Protein AF-A0A914W2V6-F1 (afdb_monomer)

Secondary structure (DSSP, 8-state):
---GGG----EETTEE---SS-HHHH-SGGGGS--SSTT-----------EEEETTTEEEEHHHHHHHHHHHHHHHHTT--GGG-EEEES-HHHHHHHHHHHHHTT----EEEE----------

Solvent-accessible surface area (backbone atoms only — not comparable to full-atom values): 8006 Å² total; per-residue (Å²):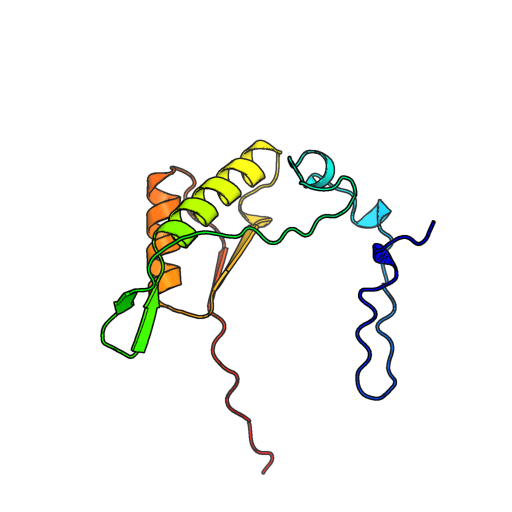 135,86,63,72,87,76,64,74,56,53,68,60,97,88,46,69,57,75,78,94,66,55,70,74,82,68,63,53,64,67,83,64,49,97,53,98,44,86,99,45,97,71,83,88,80,91,70,83,60,65,78,44,67,56,89,85,79,28,45,29,38,63,48,54,20,48,50,49,30,52,49,54,53,51,47,41,73,53,69,49,54,57,88,78,45,74,51,77,41,75,28,70,50,32,50,55,49,28,51,53,35,20,48,76,70,70,70,55,88,63,50,73,47,70,59,71,81,81,71,84,76,74,83,129

pLDDT: mean 77.45, std 17.4, range [28.86, 96.44]

Nearest PDB structures (foldseek):
  5eaw-assembly2_B  TM=9.371E-01  e=3.812E-04  Mus musculus
  5ean-assembly1_A  TM=9.444E-01  e=8.138E-04  Mus musculus
  5eax-assembly2_B  TM=9.419E-01  e=1.116E-03  Mus musculus
  4b3g-assembly2_B  TM=8.123E-01  e=1.544E-01  Homo sapiens
  3jb9-assembly1_X  TM=6.456E-01  e=3.877E+00  Schizosaccharomyces pombe 972h-

Organism: NCBI:txid2011161

Foldseek 3Di:
DDQCVQPVQDDDPNDTDDDPDDLVRVPDLLQVQPDPDHSDSDDDDDFDFDWDDDVPPFIATLRVLLVLLVVLVSSVVSPDDLANDEAEDQGPVHVVSNQVSNVVSVNDDHHYDHDDPPDPPPDD

Structure (mmCIF, N/CA/C/O backbone):
data_AF-A0A914W2V6-F1
#
_entry.id   AF-A0A914W2V6-F1
#
loop_
_atom_site.group_PDB
_atom_site.id
_atom_site.type_symbol
_atom_site.label_atom_id
_atom_site.label_alt_id
_atom_site.label_comp_id
_atom_site.label_asym_id
_atom_site.label_entity_id
_atom_site.label_seq_id
_atom_site.pdbx_PDB_ins_code
_atom_site.Cartn_x
_atom_site.Cartn_y
_atom_site.Cartn_z
_atom_site.occupancy
_atom_site.B_iso_or_equiv
_atom_site.auth_seq_id
_atom_site.auth_comp_id
_atom_site.auth_asym_id
_atom_site.auth_atom_id
_atom_site.pdbx_PDB_model_num
ATOM 1 N N . MET A 1 1 ? -21.493 -15.914 18.035 1.00 35.53 1 MET A N 1
ATOM 2 C CA . MET A 1 1 ? -20.912 -15.243 16.852 1.00 35.53 1 MET A CA 1
ATOM 3 C C . MET A 1 1 ? -19.566 -14.694 17.305 1.00 35.53 1 MET A C 1
ATOM 5 O O . MET A 1 1 ? -19.564 -13.777 18.111 1.00 35.53 1 MET A O 1
ATOM 9 N N . VAL A 1 2 ? -18.453 -15.356 16.970 1.00 28.86 2 VAL A N 1
ATOM 10 C CA . VAL A 1 2 ? -17.129 -15.016 17.529 1.00 28.86 2 VAL A CA 1
ATOM 11 C C . VAL A 1 2 ? -16.531 -13.873 16.715 1.00 28.86 2 VAL A C 1
ATOM 13 O O . VAL A 1 2 ? -16.372 -13.985 15.498 1.00 28.86 2 VAL A O 1
ATOM 16 N N . ASP A 1 3 ? -16.287 -12.759 17.394 1.00 34.28 3 ASP A N 1
ATOM 17 C CA . ASP A 1 3 ? -15.728 -11.537 16.836 1.00 34.28 3 ASP A CA 1
ATOM 18 C C . ASP A 1 3 ? -14.239 -11.748 16.513 1.00 34.28 3 ASP A C 1
ATOM 20 O O . ASP A 1 3 ? -13.463 -12.227 17.334 1.00 34.28 3 ASP A O 1
ATOM 24 N N . MET A 1 4 ? -13.815 -11.440 15.288 1.00 36.88 4 MET A N 1
ATOM 25 C CA . MET A 1 4 ? -12.443 -11.726 14.845 1.00 36.88 4 MET A CA 1
ATOM 26 C C . MET A 1 4 ? -11.428 -10.695 15.367 1.00 36.88 4 MET A C 1
ATOM 28 O O . MET A 1 4 ? -10.228 -10.868 15.167 1.00 36.88 4 MET A O 1
ATOM 32 N N . TYR A 1 5 ? -11.883 -9.648 16.065 1.00 43.12 5 TYR A N 1
ATOM 33 C CA . TYR A 1 5 ? -11.005 -8.771 16.847 1.00 43.12 5 TYR A CA 1
ATOM 34 C C . TYR A 1 5 ? -10.400 -9.477 18.069 1.00 43.12 5 TYR A C 1
ATOM 36 O O . TYR A 1 5 ? -9.399 -9.009 18.605 1.00 43.12 5 TYR A O 1
ATOM 44 N N . THR A 1 6 ? -10.965 -10.617 18.479 1.00 39.75 6 THR A N 1
ATOM 45 C CA . THR A 1 6 ? -10.501 -11.409 19.624 1.00 39.75 6 THR A CA 1
ATOM 46 C C . THR A 1 6 ? -9.446 -12.464 19.258 1.00 39.75 6 THR A C 1
ATOM 48 O O . THR A 1 6 ? -9.034 -13.217 20.130 1.00 39.75 6 THR A O 1
ATOM 51 N N . GLN A 1 7 ? -8.999 -12.562 17.995 1.00 42.34 7 GLN A N 1
ATOM 52 C CA . GLN A 1 7 ? -8.077 -13.630 17.558 1.00 42.34 7 GLN A CA 1
ATOM 53 C C . GLN A 1 7 ? -6.965 -13.179 16.592 1.00 42.34 7 GLN A C 1
ATOM 55 O O . GLN A 1 7 ? -6.515 -13.946 15.746 1.00 42.34 7 GLN A O 1
ATOM 60 N N . LEU A 1 8 ? -6.439 -11.963 16.755 1.00 45.22 8 LEU A N 1
ATOM 61 C CA . LEU A 1 8 ? -4.991 -11.768 16.567 1.00 45.22 8 LEU A CA 1
ATOM 62 C C . LEU A 1 8 ? -4.305 -12.007 17.917 1.00 45.22 8 LEU A C 1
ATOM 64 O O . LEU A 1 8 ? -3.574 -11.168 18.430 1.00 45.22 8 LEU A O 1
ATOM 68 N N . THR A 1 9 ? -4.601 -13.151 18.529 1.00 49.34 9 THR A N 1
ATOM 69 C CA . THR A 1 9 ? -3.854 -13.664 19.668 1.00 49.34 9 THR A CA 1
ATOM 70 C C . THR A 1 9 ? -2.557 -14.223 19.113 1.00 49.34 9 THR A C 1
ATOM 72 O O . THR A 1 9 ? -2.440 -15.393 18.760 1.00 49.34 9 THR A O 1
ATOM 75 N N . TYR A 1 10 ? -1.577 -13.337 18.963 1.00 50.38 10 TYR A N 1
ATOM 76 C CA . TYR A 1 10 ? -0.200 -13.774 18.839 1.00 50.38 10 TYR A CA 1
ATOM 77 C C . TYR A 1 10 ? 0.151 -14.523 20.124 1.00 50.38 10 TYR A C 1
ATOM 79 O O . TYR A 1 10 ? -0.036 -13.993 21.225 1.00 50.38 10 TYR A O 1
ATOM 87 N N . ARG A 1 11 ? 0.583 -15.771 19.962 1.00 55.88 11 ARG A N 1
ATOM 88 C CA . ARG A 1 11 ? 1.114 -16.603 21.031 1.00 55.88 11 ARG A CA 1
ATOM 89 C C . ARG A 1 11 ? 2.533 -16.974 20.648 1.00 55.88 11 ARG A C 1
ATOM 91 O O . ARG A 1 11 ? 2.731 -17.726 19.700 1.00 55.88 11 ARG A O 1
ATOM 98 N N . GLU A 1 12 ? 3.488 -16.442 21.390 1.00 54.22 12 GLU A N 1
ATOM 99 C CA . GLU A 1 12 ? 4.893 -16.837 21.338 1.00 54.22 12 GLU A CA 1
ATOM 100 C C . GLU A 1 12 ? 5.302 -17.181 22.769 1.00 54.22 12 GLU A C 1
ATOM 102 O O . GLU A 1 12 ? 4.941 -16.469 23.707 1.00 54.22 12 GLU A O 1
ATOM 107 N N . ASP A 1 13 ? 5.930 -18.342 22.945 1.00 69.12 13 ASP A N 1
ATOM 108 C CA . ASP A 1 13 ? 6.427 -18.832 24.237 1.00 69.12 13 ASP A CA 1
ATOM 109 C C . ASP A 1 13 ? 5.401 -18.828 25.391 1.00 69.12 13 ASP A C 1
ATOM 111 O O . ASP A 1 13 ? 5.729 -18.619 26.556 1.00 69.12 13 ASP A O 1
ATOM 115 N N . GLY A 1 14 ? 4.123 -19.072 25.077 1.00 71.12 14 GLY A N 1
ATOM 116 C CA . GLY A 1 14 ? 3.043 -19.138 26.070 1.00 71.12 14 GLY A CA 1
ATOM 117 C C . GLY A 1 14 ? 2.495 -17.779 26.525 1.00 71.12 14 GLY A C 1
ATOM 118 O O . GLY A 1 14 ? 1.586 -17.747 27.354 1.00 71.12 14 GLY A O 1
ATOM 119 N N . ILE A 1 15 ? 2.982 -16.669 25.964 1.00 65.94 15 ILE A N 1
ATOM 120 C CA . ILE A 1 15 ? 2.464 -15.324 26.226 1.00 65.94 15 ILE A CA 1
ATOM 121 C C . ILE A 1 15 ? 1.378 -15.004 25.199 1.00 65.94 15 ILE A C 1
ATOM 123 O O . ILE A 1 15 ? 1.611 -15.045 23.994 1.00 65.94 15 ILE A O 1
ATOM 127 N N . GLU A 1 16 ? 0.180 -14.668 25.674 1.00 76.81 16 GLU A N 1
ATOM 128 C CA . GLU A 1 16 ? -0.927 -14.219 24.832 1.00 76.81 16 GLU A CA 1
ATOM 129 C C . GLU A 1 16 ? -0.960 -12.689 24.777 1.00 76.81 16 GLU A C 1
ATOM 131 O O . GLU A 1 16 ? -1.051 -12.024 25.811 1.00 76.81 16 GLU A O 1
ATOM 136 N N . LEU A 1 17 ? -0.910 -12.111 23.571 1.00 69.19 17 LEU A N 1
ATOM 137 C CA . LEU A 1 17 ? -1.142 -10.675 23.412 1.00 69.19 17 LEU A CA 1
ATOM 138 C C . LEU A 1 17 ? -2.621 -10.355 23.654 1.00 69.19 17 LEU A C 1
ATOM 140 O O . LEU A 1 17 ? -3.477 -10.624 22.812 1.00 69.19 17 LEU A O 1
ATOM 144 N N . ILE A 1 18 ? -2.904 -9.734 24.799 1.00 74.12 18 ILE A N 1
ATOM 145 C CA . ILE A 1 18 ? -4.238 -9.247 25.159 1.00 74.12 18 ILE A CA 1
ATOM 146 C C . ILE A 1 18 ? -4.425 -7.834 24.579 1.00 74.12 18 ILE A C 1
ATOM 148 O O . ILE A 1 18 ? -3.656 -6.926 24.912 1.00 74.12 18 ILE A O 1
ATOM 152 N N . PRO A 1 19 ? -5.438 -7.589 23.726 1.00 70.06 19 PRO A N 1
ATOM 153 C CA . PRO A 1 19 ? -5.688 -6.259 23.183 1.00 70.06 19 PRO A CA 1
ATOM 154 C C . PRO A 1 19 ? -6.072 -5.255 24.280 1.00 70.06 19 PRO A C 1
ATOM 156 O O . PRO A 1 19 ? -7.122 -5.375 24.903 1.00 70.06 19 PRO A O 1
ATOM 159 N N . GLY A 1 20 ? -5.274 -4.200 24.460 1.00 77.00 20 GLY A N 1
ATOM 160 C CA . GLY A 1 20 ? -5.584 -3.106 25.397 1.00 77.00 20 GLY A CA 1
ATOM 161 C C . GLY A 1 20 ? -6.670 -2.125 24.923 1.00 77.00 20 GLY A C 1
ATOM 162 O O . GLY A 1 20 ? -6.967 -1.161 25.620 1.00 77.00 20 GLY A O 1
ATOM 163 N N . ALA A 1 21 ? -7.243 -2.325 23.731 1.00 74.69 21 ALA A N 1
ATOM 164 C CA . ALA A 1 21 ? -8.271 -1.455 23.157 1.00 74.69 21 ALA A CA 1
ATOM 165 C C . ALA A 1 21 ? -9.322 -2.269 22.394 1.00 74.69 21 ALA A C 1
ATOM 167 O O . ALA A 1 21 ? -8.980 -3.164 21.619 1.00 74.69 21 ALA A O 1
ATOM 168 N N . SER A 1 22 ? -10.590 -1.904 22.576 1.00 75.00 22 SER A N 1
ATOM 169 C CA . SER A 1 22 ? -11.748 -2.514 21.920 1.00 75.00 22 SER A CA 1
ATOM 170 C C . SER A 1 22 ? -11.863 -2.142 20.437 1.00 75.00 22 SER A C 1
ATOM 172 O O . SER A 1 22 ? -11.320 -1.135 19.973 1.00 75.00 22 SER A O 1
ATOM 174 N N . ALA A 1 23 ? -12.650 -2.920 19.689 1.00 71.06 23 ALA A N 1
ATOM 175 C CA . ALA A 1 23 ? -12.979 -2.615 18.297 1.00 71.06 23 ALA A CA 1
ATOM 176 C C . ALA A 1 23 ? -13.675 -1.249 18.145 1.00 71.06 23 ALA A C 1
ATOM 178 O O . ALA A 1 23 ? -13.375 -0.519 17.206 1.00 71.06 23 ALA A O 1
ATOM 179 N N . GLY A 1 24 ? -14.535 -0.862 19.097 1.00 69.38 24 GLY A N 1
ATOM 180 C CA . GLY A 1 24 ? -15.204 0.445 19.113 1.00 69.38 24 GLY A CA 1
ATOM 181 C C . GLY A 1 24 ? -14.231 1.616 19.283 1.00 69.38 24 GLY A C 1
ATOM 182 O O . GLY A 1 24 ? -14.359 2.624 18.596 1.00 69.38 24 GLY A O 1
ATOM 183 N N . GLN A 1 25 ? -13.193 1.452 20.109 1.00 70.38 25 GLN A N 1
ATOM 184 C CA . GLN A 1 25 ? -12.116 2.445 20.254 1.00 70.38 25 GLN A CA 1
ATOM 185 C C . GLN A 1 25 ? -11.225 2.542 19.006 1.00 70.38 25 GLN A C 1
ATOM 187 O O . GLN A 1 25 ? -10.594 3.569 18.776 1.00 70.38 25 GLN A O 1
ATOM 192 N N . ARG A 1 26 ? -11.181 1.485 18.185 1.00 70.69 26 ARG A N 1
ATOM 193 C CA . ARG A 1 26 ? -10.461 1.441 16.900 1.00 70.69 26 ARG A CA 1
ATOM 194 C C . ARG A 1 26 ? -11.361 1.746 15.692 1.00 70.69 26 ARG A C 1
ATOM 196 O O . ARG A 1 26 ? -10.873 1.816 14.565 1.00 70.69 26 ARG A O 1
ATOM 203 N N . SER A 1 27 ? -12.663 1.925 15.915 1.00 61.78 27 SER A N 1
ATOM 204 C CA . SER A 1 27 ? -13.681 2.148 14.888 1.00 61.78 27 SER A CA 1
ATOM 205 C C . SER A 1 27 ? -13.736 3.628 14.508 1.00 61.78 27 SER A C 1
ATOM 207 O O . SER A 1 27 ? -14.639 4.368 14.898 1.00 61.78 27 SER A O 1
ATOM 209 N N . THR A 1 28 ? -12.766 4.060 13.710 1.00 65.94 28 THR A N 1
ATOM 210 C CA . THR A 1 28 ? -12.782 5.349 13.003 1.00 65.94 28 THR A CA 1
ATOM 211 C C . THR A 1 28 ? -12.973 5.119 11.497 1.00 65.94 28 THR A C 1
ATOM 213 O O . THR A 1 28 ? -13.460 4.060 11.104 1.00 65.94 28 THR A O 1
ATOM 216 N N . VAL A 1 29 ? -12.675 6.125 10.661 1.00 62.44 29 VAL A N 1
ATOM 217 C CA . VAL A 1 29 ? -12.869 6.269 9.193 1.00 62.44 29 VAL A CA 1
ATOM 218 C C . VAL A 1 29 ? -12.873 4.986 8.334 1.00 62.44 29 VAL A C 1
ATOM 220 O O . VAL A 1 29 ? -13.528 4.964 7.297 1.00 62.44 29 VAL A O 1
ATOM 223 N N . LEU A 1 30 ? -12.237 3.899 8.767 1.00 65.06 30 LEU A N 1
ATOM 224 C CA . LEU A 1 30 ? -12.300 2.549 8.192 1.00 65.06 30 LEU A CA 1
ATOM 225 C C . LEU A 1 30 ? -13.723 2.052 7.871 1.00 65.06 30 LEU A C 1
ATOM 227 O O . LEU A 1 30 ? -13.900 1.347 6.884 1.00 65.06 30 LEU A O 1
ATOM 231 N N . ASN A 1 31 ? -14.753 2.453 8.626 1.00 69.94 31 ASN A N 1
ATOM 232 C CA . ASN A 1 31 ? -16.149 2.103 8.297 1.00 69.94 31 ASN A CA 1
ATOM 233 C C . ASN A 1 31 ? -16.661 2.755 6.998 1.00 69.94 31 ASN A C 1
ATOM 235 O O . ASN A 1 31 ? -17.653 2.299 6.432 1.00 69.94 31 ASN A O 1
ATOM 239 N N . ARG A 1 32 ? -16.000 3.819 6.532 1.00 75.94 32 ARG A N 1
ATOM 240 C CA . ARG A 1 32 ? -16.287 4.508 5.265 1.00 75.94 32 ARG A CA 1
ATOM 241 C C . ARG A 1 32 ? -15.481 3.934 4.098 1.00 75.94 32 ARG A C 1
ATOM 243 O O . ARG A 1 32 ? -15.751 4.288 2.955 1.00 75.94 32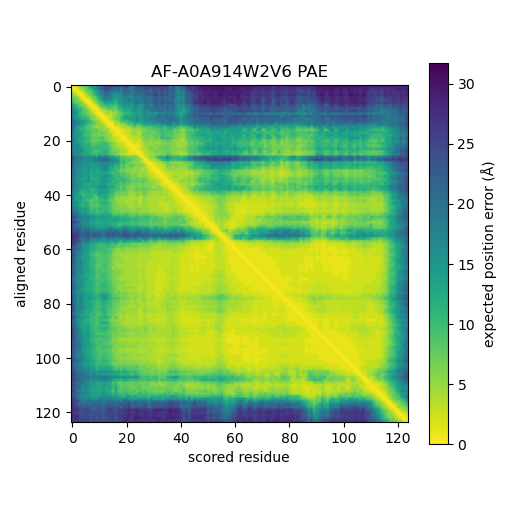 ARG A O 1
ATOM 250 N N . MET A 1 33 ? -14.499 3.069 4.368 1.00 79.38 33 MET A N 1
ATOM 251 C CA . MET A 1 33 ? -13.734 2.405 3.318 1.00 79.38 33 MET A CA 1
ATOM 252 C C . MET A 1 33 ? -14.595 1.357 2.605 1.00 79.38 33 MET A C 1
ATOM 254 O O . MET A 1 33 ? -15.340 0.622 3.264 1.00 79.38 33 MET A O 1
ATOM 258 N N . PRO A 1 34 ? -14.471 1.224 1.274 1.00 77.00 34 PRO A N 1
ATOM 259 C CA . PRO A 1 34 ? -15.109 0.152 0.521 1.00 77.00 34 PRO A CA 1
ATOM 260 C C . PRO A 1 34 ? -14.388 -1.179 0.792 1.00 77.00 34 PRO A C 1
ATOM 262 O O . PRO A 1 34 ? -13.588 -1.656 -0.007 1.00 77.00 34 PRO A O 1
ATOM 265 N N . MET A 1 35 ? -14.637 -1.764 1.963 1.00 75.25 35 MET A N 1
ATOM 266 C CA . MET A 1 35 ? -14.019 -3.018 2.395 1.00 75.25 35 MET A CA 1
ATOM 267 C C . MET A 1 35 ? -14.800 -4.227 1.877 1.00 75.25 35 MET A C 1
ATOM 269 O O . MET A 1 35 ? -16.029 -4.252 1.935 1.00 75.25 35 MET A O 1
ATOM 273 N N . ALA A 1 36 ? -14.082 -5.283 1.481 1.00 73.56 36 ALA A N 1
ATOM 274 C CA . ALA A 1 36 ? -14.684 -6.554 1.063 1.00 73.56 36 ALA A CA 1
ATOM 275 C C . ALA A 1 36 ? -15.551 -7.201 2.163 1.00 73.56 36 ALA A C 1
ATOM 277 O O . ALA A 1 36 ? -16.520 -7.898 1.869 1.00 73.56 36 ALA A O 1
ATOM 278 N N . LYS A 1 37 ? -15.226 -6.961 3.442 1.00 72.44 37 LYS A N 1
ATOM 279 C CA . LYS A 1 37 ? -16.028 -7.405 4.586 1.00 72.44 37 LYS A CA 1
ATOM 280 C C . LYS A 1 37 ? -16.182 -6.279 5.606 1.00 72.44 37 LYS A C 1
ATOM 282 O O . LYS A 1 37 ? -15.196 -5.791 6.155 1.00 72.44 37 LYS A O 1
ATOM 287 N N . ARG A 1 38 ? -17.432 -5.889 5.882 1.00 67.44 38 ARG A N 1
ATOM 288 C CA . ARG A 1 38 ? -17.760 -4.883 6.907 1.00 67.44 38 ARG A CA 1
ATOM 289 C C . ARG A 1 38 ? -17.239 -5.323 8.278 1.00 67.44 38 ARG A C 1
ATOM 291 O O . ARG A 1 38 ? -17.310 -6.505 8.614 1.00 67.44 38 ARG A O 1
ATOM 298 N N . GLY A 1 39 ? -16.702 -4.374 9.043 1.00 68.19 39 GLY A N 1
ATOM 299 C CA . GLY A 1 39 ? -16.126 -4.628 10.367 1.00 68.19 39 GLY A CA 1
ATOM 300 C C . GLY A 1 39 ? -14.785 -5.372 10.356 1.00 68.19 39 GLY A C 1
ATOM 301 O O . GLY A 1 39 ? -14.311 -5.756 11.415 1.00 68.19 39 GLY A O 1
ATOM 302 N N . LYS A 1 40 ? -14.160 -5.594 9.188 1.00 74.94 40 LYS A N 1
ATOM 303 C CA . LYS A 1 40 ? -12.805 -6.156 9.093 1.00 74.94 40 LYS A CA 1
ATOM 304 C C . LYS A 1 40 ? -11.874 -5.179 8.370 1.00 74.94 40 LYS A C 1
ATOM 306 O O . LYS A 1 40 ? -11.936 -5.093 7.147 1.00 74.94 40 LYS A O 1
ATOM 311 N N . PRO A 1 41 ? -10.986 -4.470 9.087 1.00 76.00 41 PRO A N 1
ATOM 312 C CA . PRO A 1 41 ? -10.141 -3.418 8.524 1.00 76.00 41 PRO A CA 1
ATOM 313 C C . PRO A 1 41 ? -8.876 -3.962 7.840 1.00 76.00 41 PRO A C 1
ATOM 315 O O . PRO A 1 41 ? -7.912 -3.232 7.647 1.00 76.00 41 PRO A O 1
ATOM 318 N N . ILE A 1 42 ? -8.864 -5.251 7.494 1.00 83.00 42 ILE A N 1
ATOM 319 C CA . ILE A 1 42 ? -7.739 -5.934 6.860 1.00 83.00 42 ILE A CA 1
ATOM 320 C C . ILE A 1 42 ? -8.266 -6.610 5.602 1.00 83.00 42 ILE A C 1
ATOM 322 O O . ILE A 1 42 ? -9.259 -7.340 5.647 1.00 83.00 42 ILE A O 1
ATOM 326 N N . CYS A 1 43 ? -7.587 -6.376 4.485 1.00 82.38 43 CYS A N 1
ATOM 327 C CA . CYS A 1 43 ? -7.851 -7.060 3.232 1.00 82.38 43 CYS A CA 1
ATOM 328 C C . CYS A 1 43 ? -6.530 -7.395 2.541 1.00 82.38 43 CYS A C 1
ATOM 330 O O . CYS A 1 43 ? -5.591 -6.601 2.563 1.00 82.38 43 CYS A O 1
ATOM 332 N N . ALA A 1 44 ? -6.470 -8.583 1.948 1.00 86.94 44 ALA A N 1
ATOM 333 C CA . ALA A 1 44 ? -5.418 -8.949 1.016 1.00 86.94 44 ALA A CA 1
ATOM 334 C C . ALA A 1 44 ? -5.962 -8.725 -0.393 1.00 86.94 44 ALA A C 1
ATOM 336 O O . ALA A 1 44 ? -7.047 -9.207 -0.723 1.00 86.94 44 ALA A O 1
ATOM 337 N N . ILE A 1 45 ? -5.225 -7.975 -1.203 1.00 87.44 45 ILE A N 1
ATOM 338 C CA . ILE A 1 45 ? -5.595 -7.690 -2.585 1.00 87.44 45 ILE A CA 1
ATOM 339 C C . ILE A 1 45 ? -4.591 -8.421 -3.463 1.00 87.44 45 ILE A C 1
ATOM 341 O O . ILE A 1 45 ? -3.391 -8.171 -3.377 1.00 87.44 45 ILE A O 1
ATOM 345 N N . ASN A 1 46 ? -5.084 -9.344 -4.284 1.00 91.12 46 ASN A N 1
ATOM 346 C CA . ASN A 1 46 ? -4.246 -10.044 -5.243 1.00 91.12 46 ASN A CA 1
ATOM 347 C C . ASN A 1 46 ? -4.017 -9.141 -6.460 1.00 91.12 46 ASN A C 1
ATOM 349 O O . ASN A 1 46 ? -4.970 -8.817 -7.170 1.00 91.12 46 ASN A O 1
ATOM 353 N N . ILE A 1 47 ? -2.771 -8.730 -6.685 1.00 93.88 47 ILE A N 1
ATOM 354 C CA . ILE A 1 47 ? -2.388 -7.878 -7.810 1.00 93.88 47 ILE A CA 1
ATOM 355 C C . ILE A 1 47 ? -1.545 -8.702 -8.777 1.00 93.88 47 ILE A C 1
ATOM 357 O O . ILE A 1 47 ? -0.421 -9.091 -8.469 1.00 93.88 47 ILE A O 1
ATOM 361 N N . ALA A 1 48 ? -2.086 -8.949 -9.968 1.00 91.88 48 ALA A N 1
ATOM 362 C CA . ALA A 1 48 ? -1.333 -9.576 -11.041 1.00 91.88 48 ALA A CA 1
ATOM 363 C C . ALA A 1 48 ? -0.339 -8.563 -11.629 1.00 91.88 48 ALA A C 1
ATOM 365 O O . ALA A 1 48 ? -0.732 -7.497 -12.103 1.00 91.88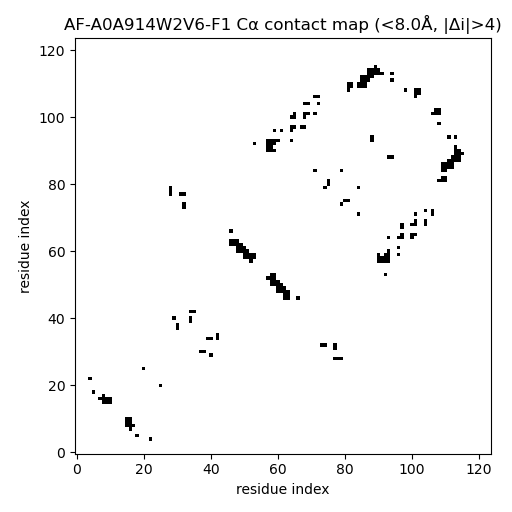 48 ALA A O 1
ATOM 366 N N . GLY A 1 49 ? 0.950 -8.894 -11.606 1.00 88.25 49 GLY A N 1
ATOM 367 C CA . GLY A 1 49 ? 1.998 -8.036 -12.144 1.00 88.25 49 GLY A CA 1
ATOM 368 C C . GLY A 1 49 ? 3.323 -8.767 -12.289 1.00 88.25 49 GLY A C 1
ATOM 369 O O . GLY A 1 49 ? 3.556 -9.796 -11.656 1.00 88.25 49 GLY A O 1
ATOM 370 N N . GLN A 1 50 ? 4.194 -8.231 -13.139 1.00 89.31 50 GLN A N 1
ATOM 371 C CA . GLN A 1 50 ? 5.532 -8.769 -13.331 1.00 89.31 50 GLN A CA 1
ATOM 372 C C . GLN A 1 50 ? 6.499 -8.151 -12.321 1.00 89.31 50 GLN A C 1
ATOM 374 O O . GLN A 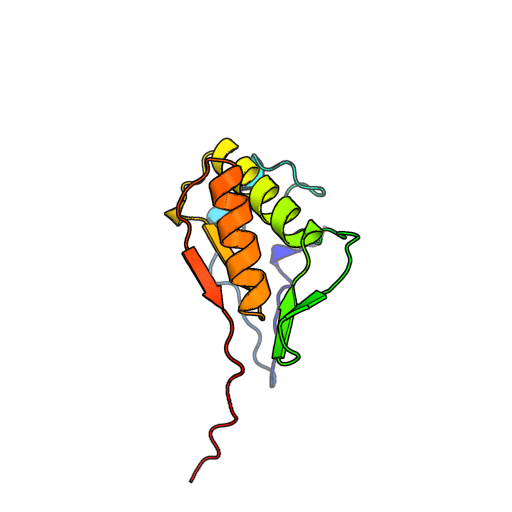1 50 ? 6.587 -6.929 -12.186 1.00 89.31 50 GLN A O 1
ATOM 379 N N . THR A 1 51 ? 7.265 -9.002 -11.643 1.00 90.25 51 THR A N 1
ATOM 380 C CA . THR A 1 51 ? 8.384 -8.559 -10.815 1.00 90.25 51 THR A CA 1
ATOM 381 C C . THR A 1 51 ? 9.621 -8.335 -11.681 1.00 90.25 51 THR A C 1
ATOM 383 O O . THR A 1 51 ? 10.058 -9.225 -12.408 1.00 90.25 51 THR A O 1
ATOM 386 N N . VAL A 1 52 ? 10.206 -7.146 -11.574 1.00 89.44 52 VAL A N 1
ATOM 387 C CA . VAL A 1 52 ? 11.427 -6.736 -12.267 1.00 89.44 52 VAL A CA 1
ATOM 388 C C . VAL A 1 52 ? 12.549 -6.564 -11.251 1.00 89.44 52 VAL A C 1
ATOM 390 O O . VAL A 1 52 ? 12.380 -5.895 -10.228 1.00 89.44 52 VAL A O 1
ATOM 393 N N . ALA A 1 53 ? 13.711 -7.146 -11.546 1.00 86.25 53 ALA A N 1
ATOM 394 C CA . ALA A 1 53 ? 14.920 -6.957 -10.758 1.00 86.25 53 ALA A CA 1
ATOM 395 C C . ALA A 1 53 ? 15.691 -5.714 -11.230 1.00 86.25 53 ALA A C 1
ATOM 397 O O . ALA A 1 53 ? 16.123 -5.625 -12.375 1.00 86.25 53 ALA A O 1
ATOM 398 N N . SER A 1 54 ? 15.922 -4.767 -10.324 1.00 77.12 54 SER A N 1
ATOM 399 C CA . SER A 1 54 ? 16.776 -3.601 -10.552 1.00 77.12 54 SER A CA 1
ATOM 400 C C . SER A 1 54 ? 18.217 -3.950 -10.177 1.00 77.12 54 SER A C 1
ATOM 402 O O . SER A 1 54 ? 18.547 -4.038 -8.991 1.00 77.12 54 SER A O 1
ATOM 404 N N . GLY A 1 55 ? 19.083 -4.148 -11.176 1.00 67.62 55 GLY A N 1
ATOM 405 C CA . GLY A 1 55 ? 20.522 -4.375 -10.970 1.00 67.62 55 GLY A CA 1
ATOM 406 C C . GLY A 1 55 ? 20.856 -5.585 -10.084 1.00 67.62 55 GLY A C 1
ATOM 407 O O . GLY A 1 55 ? 21.848 -5.565 -9.360 1.00 67.62 55 GLY A O 1
ATOM 408 N N . GLY A 1 56 ? 19.986 -6.600 -10.062 1.00 67.56 56 GLY A N 1
ATOM 409 C CA . GLY A 1 56 ? 20.185 -7.861 -9.336 1.00 67.56 56 GLY A CA 1
ATOM 410 C C . GLY A 1 56 ? 20.059 -7.810 -7.806 1.00 67.56 56 GLY A C 1
ATOM 411 O O . GLY A 1 56 ? 20.203 -8.845 -7.167 1.00 67.56 56 GLY A O 1
ATOM 412 N N . ARG A 1 57 ? 19.793 -6.646 -7.189 1.00 78.38 57 ARG A N 1
ATOM 413 C CA . ARG A 1 57 ? 19.786 -6.492 -5.712 1.00 78.38 57 ARG A CA 1
ATOM 414 C C . ARG A 1 57 ? 18.472 -5.989 -5.117 1.00 78.38 57 ARG A C 1
ATOM 416 O O . ARG A 1 57 ? 18.337 -5.913 -3.899 1.00 78.38 57 ARG A O 1
ATOM 423 N N . SER A 1 58 ? 17.509 -5.605 -5.947 1.00 85.75 58 SER A N 1
ATOM 424 C CA . SER A 1 58 ? 16.219 -5.091 -5.489 1.00 85.75 58 SER A CA 1
ATOM 425 C C . SER A 1 58 ? 15.124 -5.450 -6.480 1.00 85.75 58 SER A C 1
ATOM 427 O O . SER A 1 58 ? 15.387 -5.512 -7.678 1.00 85.75 58 SER A O 1
ATOM 429 N N . LEU A 1 59 ? 13.913 -5.682 -5.984 1.00 91.06 59 LEU A N 1
ATOM 430 C CA . LEU A 1 59 ? 12.761 -6.068 -6.791 1.00 91.06 59 LEU A CA 1
ATOM 431 C C . LEU A 1 59 ? 11.735 -4.935 -6.828 1.00 91.06 59 LEU A C 1
ATOM 433 O O . LEU A 1 59 ? 11.649 -4.124 -5.904 1.00 91.06 59 LEU A O 1
ATOM 437 N N . SER A 1 60 ? 10.969 -4.885 -7.908 1.00 93.38 60 SER A N 1
ATOM 438 C CA . SER A 1 60 ? 9.853 -3.958 -8.071 1.00 93.38 60 SER A CA 1
ATOM 439 C C . SER A 1 60 ? 8.741 -4.578 -8.909 1.00 93.38 60 SER A C 1
ATOM 441 O O . SER A 1 60 ? 9.009 -5.424 -9.756 1.00 93.38 60 SER A O 1
ATOM 443 N N . ASN A 1 61 ? 7.509 -4.149 -8.680 1.00 95.88 61 ASN A N 1
ATOM 444 C CA . ASN A 1 61 ? 6.311 -4.541 -9.398 1.00 95.88 61 ASN A CA 1
ATOM 445 C C . ASN A 1 61 ? 5.468 -3.281 -9.649 1.00 95.88 61 ASN A C 1
ATOM 447 O O . ASN A 1 61 ? 4.975 -2.644 -8.712 1.00 95.88 61 ASN A O 1
ATOM 451 N N . LEU A 1 62 ? 5.316 -2.921 -10.926 1.00 95.56 62 LEU A N 1
ATOM 452 C CA . LEU A 1 62 ? 4.589 -1.720 -11.342 1.00 95.56 62 LEU A CA 1
ATOM 453 C C . LEU A 1 62 ? 3.094 -1.804 -11.042 1.00 95.56 62 LEU A C 1
ATOM 455 O O . LEU A 1 62 ? 2.514 -0.817 -10.596 1.00 95.56 62 LEU A O 1
ATOM 459 N N . ALA A 1 63 ? 2.478 -2.971 -11.235 1.00 96.38 63 ALA A N 1
ATOM 460 C CA . ALA A 1 63 ? 1.055 -3.147 -10.967 1.00 96.38 63 ALA A CA 1
ATOM 461 C C . ALA A 1 63 ? 0.750 -2.919 -9.479 1.00 96.38 63 ALA A C 1
ATOM 463 O O . ALA A 1 63 ? -0.192 -2.206 -9.138 1.00 96.38 63 ALA A O 1
ATOM 464 N N . GLU A 1 64 ? 1.596 -3.445 -8.587 1.00 96.44 64 GLU A N 1
ATOM 465 C CA . GLU A 1 64 ? 1.492 -3.197 -7.144 1.00 96.44 64 GLU A CA 1
ATOM 466 C C . GLU A 1 64 ? 1.708 -1.722 -6.790 1.00 96.44 64 GLU A C 1
ATOM 468 O O . GLU A 1 64 ? 1.023 -1.195 -5.912 1.00 96.44 64 GLU A O 1
ATOM 473 N N . ALA A 1 65 ? 2.629 -1.031 -7.470 1.00 95.38 65 ALA A N 1
ATOM 474 C CA . ALA A 1 65 ? 2.884 0.385 -7.221 1.00 95.38 65 ALA A CA 1
ATOM 475 C C . ALA A 1 65 ? 1.680 1.265 -7.594 1.00 95.38 65 ALA A C 1
ATOM 477 O O . ALA A 1 65 ? 1.250 2.094 -6.789 1.00 95.38 65 ALA A O 1
ATOM 478 N N . LEU A 1 66 ? 1.083 1.033 -8.768 1.00 95.44 66 LEU A N 1
ATOM 479 C CA . LEU A 1 66 ? -0.125 1.731 -9.219 1.00 95.44 66 LEU A CA 1
ATOM 480 C C . LEU A 1 66 ? -1.340 1.414 -8.335 1.00 95.44 66 LEU A C 1
ATOM 482 O O . LEU A 1 66 ? -2.103 2.314 -7.970 1.00 95.44 66 LEU A O 1
ATOM 486 N N . ALA A 1 67 ? -1.499 0.150 -7.935 1.00 95.00 67 ALA A N 1
ATOM 487 C CA . ALA A 1 67 ? -2.547 -0.255 -7.003 1.00 95.00 67 ALA A CA 1
ATOM 488 C C . ALA A 1 67 ? -2.382 0.438 -5.642 1.00 95.00 67 ALA A C 1
ATOM 490 O O . ALA A 1 67 ? -3.355 0.948 -5.088 1.00 95.00 67 ALA A O 1
ATOM 491 N N . THR A 1 68 ? -1.149 0.528 -5.134 1.00 95.44 68 THR A N 1
ATOM 492 C CA . THR A 1 68 ? -0.840 1.236 -3.883 1.00 95.44 68 THR A CA 1
ATOM 493 C C . THR A 1 68 ? -1.223 2.711 -3.980 1.00 95.44 68 THR A C 1
ATOM 495 O O . THR A 1 68 ? -1.937 3.205 -3.113 1.00 95.44 68 THR A O 1
ATOM 498 N N . ALA A 1 69 ? -0.834 3.398 -5.059 1.00 94.81 69 ALA A N 1
ATOM 499 C CA . ALA A 1 69 ? -1.176 4.805 -5.266 1.00 94.81 69 ALA A CA 1
ATOM 500 C C . ALA A 1 69 ? -2.697 5.036 -5.335 1.00 94.81 69 ALA A C 1
ATOM 502 O O . ALA A 1 69 ? -3.233 5.945 -4.691 1.00 94.81 69 ALA A O 1
ATOM 503 N N . THR A 1 70 ? -3.413 4.152 -6.035 1.00 93.25 70 THR A N 1
ATOM 504 C CA . THR A 1 70 ? -4.881 4.171 -6.108 1.00 93.25 70 THR A CA 1
ATOM 505 C C . THR A 1 70 ? -5.507 3.999 -4.723 1.00 93.25 70 THR A C 1
ATOM 507 O O . THR A 1 70 ? -6.397 4.763 -4.344 1.00 93.25 70 THR A O 1
ATOM 510 N N . LEU A 1 71 ? -5.027 3.035 -3.932 1.00 92.12 71 LEU A N 1
ATOM 511 C CA . LEU A 1 71 ? -5.513 2.798 -2.572 1.00 92.12 71 LEU A CA 1
ATOM 512 C C . LEU A 1 71 ? -5.247 3.996 -1.661 1.00 92.12 71 LEU A C 1
ATOM 514 O O . LEU A 1 71 ? -6.156 4.415 -0.949 1.00 92.12 71 LEU A O 1
ATOM 518 N N . THR A 1 72 ? -4.061 4.605 -1.727 1.00 93.31 72 THR A N 1
ATOM 519 C CA . THR A 1 72 ? -3.753 5.839 -0.989 1.00 93.31 72 THR A CA 1
ATOM 520 C C . THR A 1 72 ? -4.768 6.937 -1.312 1.00 93.31 72 THR A C 1
ATOM 522 O O . THR A 1 72 ? -5.308 7.569 -0.405 1.00 93.31 72 THR A O 1
ATOM 525 N N . LYS A 1 73 ? -5.107 7.127 -2.591 1.00 92.00 73 LYS A N 1
ATOM 526 C CA . LYS A 1 73 ? -6.112 8.110 -3.020 1.00 92.00 73 LYS A CA 1
ATOM 527 C C . LYS A 1 73 ? -7.512 7.792 -2.493 1.00 92.00 73 LYS A C 1
ATOM 529 O O . LYS A 1 73 ? -8.227 8.705 -2.085 1.00 92.00 73 LYS A O 1
ATOM 534 N N . VAL A 1 74 ? -7.909 6.519 -2.469 1.00 90.12 74 VAL A N 1
ATOM 535 C CA . VAL A 1 74 ? -9.187 6.083 -1.876 1.00 90.12 74 VAL A CA 1
ATOM 536 C C . VAL A 1 74 ? -9.219 6.375 -0.375 1.00 90.12 74 VAL A C 1
ATOM 538 O O . VAL A 1 74 ? -10.197 6.936 0.113 1.00 90.12 74 VAL A O 1
ATOM 541 N N . VAL A 1 75 ? -8.134 6.068 0.338 1.00 89.12 75 VAL A N 1
ATOM 542 C CA . VAL A 1 75 ? -8.002 6.315 1.780 1.00 89.12 75 VAL A CA 1
ATOM 543 C C . VAL A 1 75 ? -8.103 7.813 2.105 1.00 89.12 75 VAL A C 1
ATOM 545 O O . VAL A 1 75 ? -8.804 8.205 3.038 1.00 89.12 75 VAL A O 1
ATOM 548 N N . LEU A 1 76 ? -7.495 8.675 1.290 1.00 89.81 76 LEU A N 1
ATOM 549 C CA . LEU A 1 76 ? -7.639 10.127 1.438 1.00 89.81 76 LEU A CA 1
ATOM 550 C C . LEU A 1 76 ? -9.077 10.597 1.166 1.00 89.81 76 LEU A C 1
ATOM 552 O O . LEU A 1 76 ? -9.616 11.410 1.914 1.00 89.81 76 LEU A O 1
ATOM 556 N N . LYS A 1 77 ? -9.740 10.050 0.137 1.00 89.25 77 LYS A N 1
ATOM 557 C CA . LYS A 1 77 ? -11.131 10.402 -0.207 1.00 89.25 77 LYS A CA 1
ATOM 558 C C . LYS A 1 77 ? -12.138 10.076 0.898 1.00 89.25 77 LYS A C 1
ATOM 560 O O . LYS A 1 77 ? -13.150 10.761 0.998 1.00 89.25 77 LYS A O 1
ATOM 565 N N . VAL A 1 78 ? -11.883 9.064 1.731 1.00 87.50 78 VAL A N 1
ATOM 566 C CA . VAL A 1 78 ? -12.775 8.719 2.857 1.00 87.50 78 VAL A CA 1
ATOM 567 C C . VAL A 1 78 ? -12.543 9.575 4.111 1.00 87.50 78 VAL A C 1
ATOM 569 O O . VAL A 1 78 ? -13.264 9.426 5.105 1.00 87.50 78 VAL A O 1
ATOM 572 N N . GLY A 1 79 ? -11.575 10.496 4.056 1.00 86.56 79 GLY A N 1
ATOM 573 C CA . GLY A 1 79 ? -11.314 11.494 5.091 1.00 86.56 79 GLY A CA 1
ATOM 574 C C . GLY A 1 79 ? -10.104 11.212 5.978 1.00 86.56 79 GLY A C 1
ATOM 575 O O . GLY A 1 79 ? -9.973 11.868 7.008 1.00 86.56 79 GLY A O 1
ATOM 576 N N . MET A 1 80 ? -9.233 10.259 5.620 1.00 88.75 80 MET A N 1
ATOM 577 C CA . MET A 1 80 ? -7.915 10.165 6.257 1.00 88.75 80 MET A CA 1
ATOM 578 C C . MET A 1 80 ? -6.991 11.260 5.726 1.00 88.75 80 MET A C 1
ATOM 580 O O . MET A 1 80 ? -7.135 11.728 4.595 1.00 88.75 80 MET A O 1
ATOM 584 N N . THR A 1 81 ? -6.015 11.655 6.533 1.00 89.56 81 THR A N 1
ATOM 585 C CA . THR A 1 81 ? -4.970 12.589 6.123 1.00 89.56 81 THR A CA 1
ATOM 586 C C . THR A 1 81 ? -3.710 11.832 5.721 1.00 89.56 81 THR A C 1
ATOM 588 O O . THR A 1 81 ? -3.523 10.663 6.047 1.00 89.56 81 THR A O 1
ATOM 591 N N . LYS A 1 82 ? -2.784 12.515 5.046 1.00 89.69 82 LYS A N 1
ATOM 592 C CA . LYS A 1 82 ? -1.484 11.937 4.665 1.00 89.69 82 LYS A CA 1
ATOM 593 C C . LYS A 1 82 ? -0.683 11.415 5.864 1.00 89.69 82 LYS A C 1
ATOM 595 O O . LYS A 1 82 ? 0.088 10.479 5.707 1.00 89.69 82 LYS A O 1
ATOM 600 N N . LYS A 1 83 ? -0.878 12.007 7.050 1.00 89.69 83 LYS A N 1
ATOM 601 C CA . LYS A 1 83 ? -0.197 11.617 8.296 1.00 89.69 83 LYS A CA 1
ATOM 602 C C . LYS A 1 83 ? -0.705 10.288 8.860 1.00 89.69 83 LYS A C 1
ATOM 604 O O . LYS A 1 83 ? -0.001 9.661 9.640 1.00 89.69 83 LYS A O 1
ATOM 609 N N . ASP A 1 84 ? -1.895 9.861 8.444 1.00 86.94 84 ASP A N 1
ATOM 610 C CA . ASP A 1 84 ? -2.519 8.610 8.879 1.00 86.94 84 ASP A CA 1
ATOM 611 C C . ASP A 1 84 ? -2.117 7.419 7.990 1.00 86.94 84 ASP A C 1
ATOM 613 O O . ASP A 1 84 ? -2.516 6.284 8.249 1.00 86.94 84 ASP A O 1
ATOM 617 N N . ILE A 1 85 ? -1.347 7.665 6.921 1.00 90.19 85 ILE A N 1
ATOM 618 C CA . ILE A 1 85 ? -1.003 6.673 5.902 1.00 90.19 85 ILE A CA 1
ATOM 619 C C . ILE A 1 85 ? 0.496 6.394 5.935 1.00 90.19 85 ILE A C 1
ATOM 621 O O . ILE A 1 85 ? 1.322 7.291 5.767 1.00 90.19 85 ILE A O 1
ATOM 625 N N . VAL A 1 86 ? 0.836 5.114 6.061 1.00 92.56 86 VAL A N 1
ATOM 626 C CA . VAL A 1 86 ? 2.205 4.620 5.915 1.00 92.56 86 VAL A CA 1
ATOM 627 C C . VAL A 1 86 ? 2.215 3.504 4.883 1.00 92.56 86 VAL A C 1
ATOM 629 O O . VAL A 1 86 ? 1.429 2.561 4.974 1.00 92.56 86 VAL A O 1
ATOM 632 N N . VAL A 1 87 ? 3.131 3.591 3.918 1.00 92.81 87 VAL A N 1
ATOM 633 C CA . VAL A 1 87 ? 3.406 2.501 2.976 1.00 92.81 87 VAL A CA 1
ATOM 634 C C . VAL A 1 87 ? 4.698 1.802 3.378 1.00 92.81 87 VAL A C 1
ATOM 636 O O . VAL A 1 87 ? 5.745 2.435 3.533 1.00 92.81 87 VAL A O 1
ATOM 639 N N . ILE A 1 88 ? 4.623 0.481 3.528 1.00 93.44 88 ILE A N 1
ATOM 640 C CA . ILE A 1 88 ? 5.751 -0.367 3.912 1.00 93.44 88 ILE A CA 1
ATOM 641 C C . ILE A 1 88 ? 6.086 -1.300 2.751 1.00 93.44 88 ILE A C 1
ATOM 643 O O . ILE A 1 88 ? 5.208 -1.962 2.204 1.00 93.44 88 ILE A O 1
ATOM 647 N N . THR A 1 89 ? 7.362 -1.374 2.377 1.00 91.12 89 THR A N 1
ATOM 648 C CA . THR A 1 89 ? 7.854 -2.346 1.390 1.00 91.12 89 THR A CA 1
ATOM 649 C C . THR A 1 89 ? 9.240 -2.862 1.770 1.00 91.12 89 THR A C 1
ATOM 651 O O . THR A 1 89 ? 10.001 -2.187 2.457 1.00 91.12 89 THR A O 1
ATOM 654 N N . MET A 1 90 ? 9.590 -4.072 1.335 1.00 88.94 90 MET A N 1
ATOM 655 C CA . MET A 1 90 ? 10.905 -4.670 1.606 1.00 88.94 90 MET A CA 1
ATOM 656 C C . MET A 1 90 ? 11.993 -4.151 0.657 1.00 88.94 90 MET A C 1
ATOM 658 O O . MET A 1 90 ? 13.181 -4.210 0.969 1.00 88.94 90 MET A O 1
ATOM 662 N N . TYR A 1 91 ? 11.608 -3.662 -0.526 1.00 89.81 91 TYR A N 1
ATOM 663 C CA . TYR A 1 91 ? 12.547 -3.391 -1.609 1.00 89.81 91 TYR A CA 1
ATOM 664 C C . TYR A 1 91 ? 12.669 -1.898 -1.903 1.00 89.81 91 TYR A C 1
ATOM 666 O O . TYR A 1 91 ? 11.689 -1.206 -2.170 1.00 89.81 91 TYR A O 1
ATOM 674 N N . GLN A 1 92 ? 13.908 -1.402 -1.933 1.00 89.00 92 GLN A N 1
ATOM 675 C CA . GLN A 1 92 ? 14.200 -0.005 -2.271 1.00 89.00 92 GLN A CA 1
ATOM 676 C C . GLN A 1 92 ? 13.754 0.370 -3.694 1.00 89.00 92 GLN A C 1
ATOM 678 O O . GLN A 1 92 ? 13.295 1.491 -3.907 1.00 89.00 92 GLN A O 1
ATOM 683 N N . ALA A 1 93 ? 13.863 -0.545 -4.667 1.00 91.69 93 ALA A N 1
ATOM 684 C CA . ALA A 1 93 ? 13.348 -0.311 -6.017 1.00 91.69 93 ALA A CA 1
ATOM 685 C C . ALA A 1 93 ? 11.822 -0.151 -6.016 1.00 91.69 93 ALA A C 1
ATOM 687 O O . ALA A 1 93 ? 11.319 0.800 -6.612 1.00 91.69 93 ALA A O 1
ATOM 688 N N . GLN A 1 94 ? 11.104 -0.997 -5.270 1.00 93.88 94 GLN A N 1
ATOM 689 C CA . GLN A 1 94 ? 9.658 -0.865 -5.109 1.00 93.88 94 GLN A CA 1
ATOM 690 C C . GLN A 1 94 ? 9.264 0.450 -4.432 1.00 93.88 94 GLN A C 1
ATOM 692 O O . GLN A 1 94 ? 8.350 1.121 -4.900 1.00 93.88 94 GLN A O 1
ATOM 697 N N . ARG A 1 95 ? 9.987 0.874 -3.385 1.00 93.38 95 ARG A N 1
ATOM 698 C CA . ARG A 1 95 ? 9.736 2.164 -2.721 1.00 93.38 95 ARG A CA 1
ATOM 699 C C . ARG A 1 95 ? 9.786 3.329 -3.709 1.00 93.38 95 ARG A C 1
ATOM 701 O O . ARG A 1 95 ? 8.869 4.142 -3.722 1.00 93.38 95 ARG A O 1
ATOM 708 N N . ARG A 1 96 ? 10.830 3.402 -4.542 1.00 91.81 96 ARG A N 1
ATOM 709 C CA . ARG A 1 96 ? 10.958 4.464 -5.557 1.00 91.81 96 ARG A CA 1
ATOM 710 C C . ARG A 1 96 ? 9.800 4.442 -6.550 1.00 91.81 96 ARG A C 1
ATOM 712 O O . ARG A 1 96 ? 9.256 5.492 -6.870 1.00 91.81 96 ARG A O 1
ATOM 719 N N . LEU A 1 97 ? 9.404 3.252 -6.998 1.00 94.06 97 LEU A N 1
ATOM 720 C CA . LEU A 1 97 ? 8.313 3.103 -7.954 1.00 94.06 97 LEU A CA 1
ATOM 721 C C . LEU A 1 97 ? 6.968 3.561 -7.373 1.00 94.06 97 LEU A C 1
ATOM 723 O O . LEU A 1 97 ? 6.213 4.244 -8.057 1.00 94.06 97 LEU A O 1
ATOM 727 N N . ILE A 1 98 ? 6.691 3.239 -6.104 1.00 95.12 98 ILE A N 1
ATOM 728 C CA . ILE A 1 98 ? 5.470 3.692 -5.425 1.00 95.12 98 ILE A CA 1
ATOM 729 C C . ILE A 1 98 ? 5.479 5.212 -5.231 1.00 95.12 98 ILE A C 1
ATOM 731 O O . ILE A 1 98 ? 4.451 5.840 -5.465 1.00 95.12 98 ILE A O 1
ATOM 735 N N . ILE A 1 99 ? 6.612 5.807 -4.837 1.00 93.88 99 ILE A N 1
ATOM 736 C CA . ILE A 1 99 ? 6.737 7.271 -4.706 1.00 93.88 99 ILE A 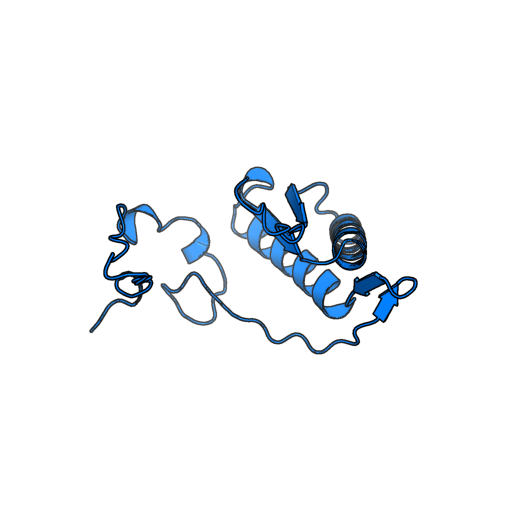CA 1
ATOM 737 C C . ILE A 1 99 ? 6.352 7.943 -6.024 1.00 93.88 99 ILE A C 1
ATOM 739 O O . ILE A 1 99 ? 5.449 8.775 -6.038 1.00 93.88 99 ILE A O 1
ATOM 743 N N . HIS A 1 100 ? 6.946 7.504 -7.136 1.00 94.06 100 HIS A N 1
ATOM 744 C CA . HIS A 1 100 ? 6.609 8.045 -8.449 1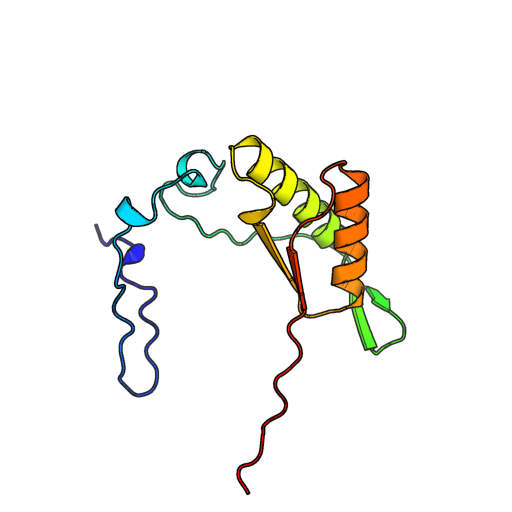.00 94.06 100 HIS A CA 1
ATOM 745 C C . HIS A 1 100 ? 5.135 7.834 -8.814 1.00 94.06 100 HIS A C 1
ATOM 747 O O . HIS A 1 100 ? 4.494 8.763 -9.291 1.00 94.06 100 HIS A O 1
ATOM 753 N N . ALA A 1 101 ? 4.561 6.655 -8.558 1.00 94.81 101 ALA A N 1
ATOM 754 C CA . ALA A 1 101 ? 3.140 6.410 -8.822 1.00 94.81 101 ALA A CA 1
ATOM 755 C C . ALA A 1 101 ? 2.221 7.348 -8.011 1.00 94.81 101 ALA A C 1
ATOM 757 O O . ALA A 1 101 ? 1.231 7.856 -8.530 1.00 94.81 101 ALA A O 1
ATOM 758 N N . ILE A 1 102 ? 2.565 7.617 -6.750 1.00 93.62 102 ILE A N 1
ATOM 759 C CA . ILE A 1 102 ? 1.819 8.522 -5.864 1.00 93.62 102 ILE A CA 1
ATOM 760 C C . ILE A 1 102 ? 1.940 9.986 -6.305 1.00 93.62 102 ILE A C 1
ATOM 762 O O . ILE A 1 102 ? 0.957 10.729 -6.244 1.00 93.62 102 ILE A O 1
ATOM 766 N N . GLU A 1 103 ? 3.114 10.398 -6.785 1.00 91.50 103 GLU A N 1
ATOM 767 C CA . GLU A 1 103 ? 3.327 11.722 -7.380 1.00 91.50 103 GLU A CA 1
ATOM 768 C C . GLU A 1 103 ? 2.471 11.914 -8.638 1.00 91.50 103 GLU A C 1
ATOM 770 O O . GLU A 1 103 ? 1.791 12.933 -8.760 1.00 91.50 103 GLU A O 1
ATOM 775 N N . GLN A 1 104 ? 2.433 10.917 -9.531 1.00 90.69 104 GLN A N 1
ATOM 776 C CA . GLN A 1 104 ? 1.623 10.958 -10.757 1.00 90.69 104 GLN A CA 1
ATOM 777 C C . GLN A 1 104 ? 0.114 11.022 -10.472 1.00 90.69 104 GLN A C 1
ATOM 779 O O . GLN A 1 104 ? -0.630 11.662 -11.210 1.00 90.69 1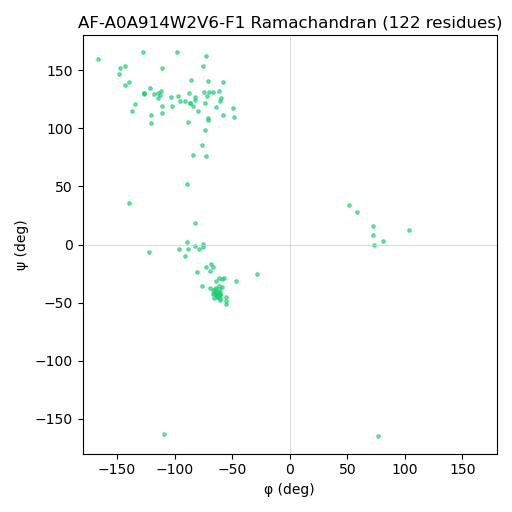04 GLN A O 1
ATOM 784 N N . GLU A 1 105 ? -0.349 10.427 -9.370 1.00 87.00 105 GLU A N 1
ATOM 785 C CA . GLU A 1 105 ? -1.749 10.512 -8.931 1.00 87.00 105 GLU A CA 1
ATOM 786 C C . GLU A 1 105 ? -2.129 11.863 -8.290 1.00 87.00 105 GLU A C 1
ATOM 788 O O . GLU A 1 105 ? -3.291 12.058 -7.908 1.00 87.00 105 GLU A O 1
ATOM 793 N N . GLY A 1 106 ? -1.173 12.794 -8.155 1.00 85.19 106 GLY A N 1
ATOM 794 C CA . GLY A 1 106 ? -1.373 14.116 -7.553 1.00 85.19 106 GLY A CA 1
ATOM 795 C C . GLY A 1 106 ? -1.559 14.081 -6.034 1.00 85.19 106 GLY A C 1
ATOM 796 O O . GLY A 1 106 ? -2.039 15.044 -5.437 1.00 85.19 106 GLY A O 1
ATOM 797 N N . VAL A 1 107 ? -1.211 12.963 -5.390 1.00 83.00 107 VAL A N 1
ATOM 798 C CA . VAL A 1 107 ? -1.400 12.770 -3.948 1.00 83.00 107 VAL A CA 1
ATOM 799 C C . VAL A 1 107 ? -0.346 13.539 -3.147 1.00 83.00 107 VAL A C 1
ATOM 801 O O . VAL A 1 107 ? -0.666 14.101 -2.099 1.00 83.00 107 VAL A O 1
ATOM 804 N N . GLY A 1 108 ? 0.889 13.637 -3.645 1.00 78.12 108 GLY A N 1
ATOM 805 C CA . GLY A 1 108 ? 2.022 14.260 -2.949 1.00 78.12 108 GLY A CA 1
ATOM 806 C C . GLY A 1 108 ? 2.622 13.368 -1.854 1.00 78.12 108 GLY A C 1
ATOM 807 O O . GLY A 1 108 ? 2.360 12.171 -1.805 1.00 78.12 108 GLY A O 1
ATOM 808 N N . GLU A 1 109 ? 3.438 13.946 -0.970 1.00 82.25 109 GLU A N 1
ATOM 809 C CA . GLU A 1 109 ? 4.272 13.165 -0.045 1.00 82.25 109 GLU A CA 1
ATOM 810 C C . GLU A 1 109 ? 3.473 12.447 1.062 1.00 82.25 109 GLU A C 1
ATOM 812 O O . GLU A 1 109 ? 2.645 13.053 1.746 1.00 82.25 109 GLU A O 1
ATOM 817 N N . ILE A 1 110 ? 3.757 11.154 1.248 1.00 87.50 110 ILE A N 1
ATOM 818 C CA . ILE A 1 110 ? 3.290 10.319 2.365 1.00 87.50 110 ILE A CA 1
ATOM 819 C C . ILE A 1 110 ? 4.488 9.630 3.030 1.00 87.50 110 ILE A C 1
ATOM 821 O O . ILE A 1 110 ? 5.578 9.572 2.460 1.00 87.50 110 ILE A O 1
ATOM 825 N 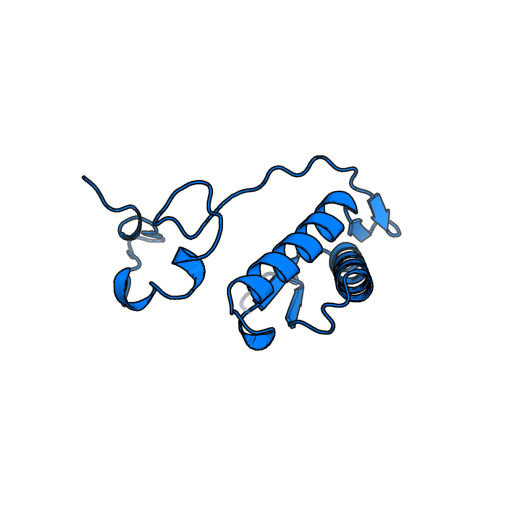N . THR A 1 111 ? 4.299 9.070 4.224 1.00 88.06 111 THR A N 1
ATOM 826 C CA . THR A 1 111 ? 5.374 8.361 4.924 1.00 88.06 111 THR A CA 1
ATOM 827 C C . THR A 1 111 ? 5.644 6.988 4.302 1.00 88.06 111 THR A C 1
ATOM 829 O O . THR A 1 111 ? 4.737 6.176 4.109 1.00 88.06 111 THR A O 1
ATOM 832 N N . PHE A 1 112 ? 6.924 6.701 4.049 1.00 85.94 112 PHE A N 1
ATOM 833 C CA . PHE A 1 112 ? 7.398 5.412 3.548 1.00 85.94 112 PHE A CA 1
ATOM 834 C C . PHE A 1 112 ? 8.403 4.786 4.501 1.00 85.94 112 PHE A C 1
ATOM 836 O O . PHE A 1 112 ? 9.373 5.437 4.889 1.00 85.94 112 PHE A O 1
ATOM 843 N N . LEU A 1 113 ? 8.235 3.496 4.774 1.00 81.81 113 LEU A N 1
ATOM 844 C CA . LEU A 1 113 ? 9.217 2.695 5.497 1.00 81.81 113 LEU A CA 1
ATOM 845 C C . LEU A 1 113 ? 9.715 1.565 4.598 1.00 81.81 113 LEU A C 1
ATOM 847 O O . LEU A 1 113 ? 8.924 0.817 4.019 1.00 81.81 113 LEU A O 1
ATOM 851 N N . THR A 1 114 ? 11.037 1.425 4.503 1.00 78.44 114 THR A N 1
ATOM 852 C CA . THR A 1 114 ? 11.645 0.222 3.931 1.00 78.44 114 THR A CA 1
ATOM 853 C C . THR A 1 114 ? 12.142 -0.646 5.068 1.00 78.44 114 THR A C 1
ATOM 855 O O . THR A 1 114 ? 13.010 -0.220 5.829 1.00 78.44 114 THR A O 1
ATOM 858 N N . LEU A 1 115 ? 11.618 -1.863 5.180 1.00 73.25 115 LEU A N 1
ATOM 859 C CA . LEU A 1 115 ? 12.101 -2.814 6.174 1.00 73.25 115 LEU A CA 1
ATOM 860 C C . LEU A 1 115 ? 13.499 -3.291 5.769 1.00 73.25 115 LEU A C 1
ATOM 862 O O . LEU A 1 115 ? 13.674 -4.029 4.799 1.00 73.25 115 LEU A O 1
ATOM 866 N N . ILE A 1 116 ? 14.509 -2.845 6.512 1.00 61.50 116 ILE A N 1
ATOM 867 C CA . ILE A 1 116 ? 15.867 -3.369 6.399 1.00 61.50 116 ILE A CA 1
ATOM 868 C C . ILE A 1 116 ? 15.903 -4.638 7.242 1.00 61.50 116 ILE A C 1
ATOM 870 O O . ILE A 1 116 ? 15.552 -4.609 8.420 1.00 61.50 116 ILE A O 1
ATOM 874 N N . ARG A 1 117 ? 16.298 -5.758 6.629 1.00 54.28 117 ARG A N 1
ATOM 875 C CA . ARG A 1 117 ? 16.476 -7.041 7.316 1.00 54.28 117 ARG A CA 1
ATOM 876 C C . ARG A 1 117 ? 17.318 -6.798 8.574 1.00 54.28 117 ARG A C 1
ATOM 878 O O . ARG A 1 117 ? 18.463 -6.360 8.449 1.00 54.28 117 ARG A O 1
ATOM 885 N N . LEU A 1 118 ? 16.752 -7.052 9.755 1.00 47.06 118 LEU A N 1
ATOM 886 C CA . LEU A 1 118 ? 17.518 -7.078 10.997 1.00 47.06 118 LEU A CA 1
ATOM 887 C C . LEU A 1 118 ? 18.609 -8.132 10.792 1.00 47.06 118 LEU A C 1
ATOM 889 O O . LEU A 1 118 ? 18.307 -9.309 10.593 1.00 47.06 118 LEU A O 1
ATOM 893 N N . ARG A 1 119 ? 19.875 -7.709 10.717 1.00 46.75 119 ARG A N 1
ATOM 894 C CA . ARG A 1 119 ? 20.976 -8.665 10.840 1.00 46.75 119 ARG A CA 1
ATOM 895 C C . ARG A 1 119 ? 20.913 -9.170 12.272 1.00 46.75 119 ARG A C 1
ATOM 897 O O . ARG A 1 119 ? 20.790 -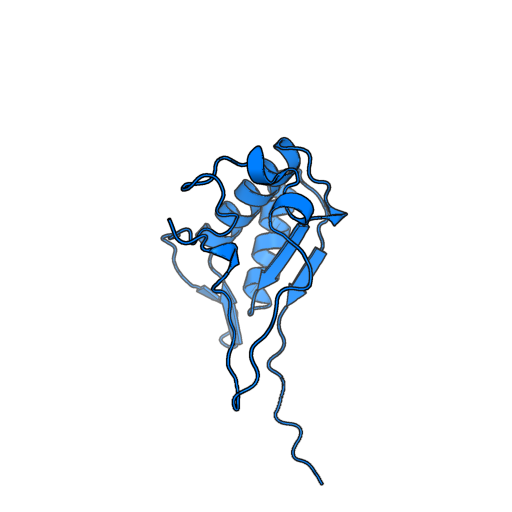8.351 13.179 1.00 46.75 119 ARG A O 1
ATOM 904 N N . GLU A 1 120 ? 20.971 -10.484 12.452 1.00 42.78 120 GLU A N 1
ATOM 905 C CA . GLU A 1 120 ? 21.151 -11.094 13.766 1.00 42.78 120 GLU A CA 1
ATOM 906 C C . GLU A 1 120 ? 22.320 -10.391 14.461 1.00 42.78 120 GLU A C 1
ATOM 908 O O . GLU A 1 120 ? 23.475 -10.499 14.040 1.00 42.78 120 GLU A O 1
ATOM 913 N N . VAL A 1 121 ? 22.009 -9.605 15.490 1.00 45.03 121 VAL A N 1
ATOM 914 C CA . VAL A 1 121 ? 23.016 -9.120 16.424 1.00 45.03 121 VAL A CA 1
ATOM 915 C C . VAL A 1 121 ? 23.367 -10.345 17.248 1.00 45.03 121 VAL A C 1
ATOM 917 O O . VAL A 1 121 ? 22.609 -10.732 18.134 1.00 45.03 121 VAL A O 1
ATOM 920 N N . LYS A 1 122 ? 24.466 -11.019 16.897 1.00 34.41 122 LYS A N 1
ATOM 921 C CA . LYS A 1 122 ? 24.997 -12.069 17.762 1.00 34.41 122 LYS A CA 1
ATOM 922 C C . LYS A 1 122 ? 25.324 -11.422 19.114 1.00 34.41 122 LYS A C 1
ATOM 924 O O . LYS A 1 122 ? 26.033 -10.413 19.111 1.00 34.41 122 LYS A O 1
ATOM 929 N N . PRO A 1 123 ? 24.804 -11.940 20.237 1.00 49.38 123 PRO A N 1
ATOM 930 C CA . PRO A 1 123 ? 25.279 -11.514 21.543 1.00 49.38 123 PRO A CA 1
ATOM 931 C C . PRO A 1 123 ? 26.768 -11.872 21.654 1.00 49.38 123 PRO A C 1
ATOM 933 O O . PRO A 1 123 ? 27.162 -12.973 21.261 1.00 49.38 123 PRO A O 1
ATOM 936 N N . ASN A 1 124 ? 27.577 -10.910 22.107 1.00 50.78 124 ASN A N 1
ATOM 937 C CA . ASN A 1 124 ? 28.973 -11.134 22.495 1.00 50.78 124 ASN A CA 1
ATOM 938 C C . ASN A 1 124 ? 29.038 -11.892 23.819 1.00 50.78 124 ASN A C 1
ATOM 940 O O . ASN A 1 124 ? 28.190 -11.590 24.691 1.00 50.78 124 ASN A O 1
#

InterPro domains:
  IPR027417 P-loop containing nucleoside triphosphate hydrolase [G3DSA:3.40.50.300] (2-122)
  IPR041679 DNA2/NAM7 helicase-like, C-terminal [PF13087] (32-108)

Sequence (124 aa):
MVDMYTQLTYREDGIELIPGASAGQRSTVLNRMPMAKRGKPICAINIAGQTVASGGRSLSNLAEALATATLTKVVLKVGMTKKDIVVITMYQAQRRLIIHAIEQEGVGEITFLTLIRLREVKPN

Mean predicted aligned error: 9.8 Å

Radius of gyration: 17.79 Å; Cα contacts (8 Å, |Δi|>4): 125; chains: 1; bounding box: 50×33×40 Å